Protein AF-A0A6I3BS82-F1 (afdb_monomer)

Sequence (142 aa):
MSYFLIPLIILIVLVVLMGIIAFLSRFRKGRYLRPIIVGLAKIGWIRRMFEKASQAQIERSQPELASALRKLKRLGPNPDPRKVHQALMSLTVAERRAYMEAQEAQVGSQTEPMNRQLRRGQSKIQSTTKPGSAGRKSRRRK

Foldseek 3Di:
DCVVVVVVVVVVVVVVVVVVQVVCCPPPVNPVVVVVVVVVCVPVVVVVVVVVVVLVVCCVPPVLCSVLVVLQCVCDDDHDVVVNVVSLVVRDPSSNVSNVVVVVVVLVPDDPVVVVVVVVVVVVVVVVPDPDDPDPDPDDDD

Radius of gyration: 23.99 Å; Cα contacts (8 Å, |Δi|>4): 45; chains: 1; bounding box: 87×52×48 Å

Solvent-accessible surface area (backbone atoms only — not comparable to full-atom values): 8308 Å² total; per-residue (Å²): 138,66,76,73,51,52,61,54,52,52,49,51,52,50,51,51,50,49,49,50,53,55,49,39,42,65,45,79,79,22,63,71,44,51,62,55,52,56,56,51,53,66,39,66,67,56,39,52,51,51,52,52,55,51,50,59,49,38,47,73,76,35,56,48,36,37,53,41,51,54,63,55,57,72,57,52,98,80,54,57,69,69,58,52,53,51,52,61,67,71,44,51,74,63,21,43,50,41,45,51,52,54,49,49,52,51,58,72,70,42,62,68,74,55,51,55,52,52,52,53,53,53,50,55,62,56,62,77,70,64,83,86,84,83,72,86,77,79,82,82,85,131

Secondary structure (DSSP, 8-state):
--TTHHHHHHHHHHHHHHHHHHHHHHGGGGTTHHHHHHHHHTSHHHHHHHHHHHHHHHHHH-HHHHHHHHHHHTT-SS--HHHHHHHHHTS-HHHHHHHHHHHHHHHHHS-HHHHHHHHHHHHHHHHTT----S--------

pLDDT: mean 76.92, std 13.17, range [48.88, 93.5]

Mean predicted aligned error: 13.88 Å

Structure (mmCIF, N/CA/C/O backbone):
data_AF-A0A6I3BS82-F1
#
_entry.id   AF-A0A6I3BS82-F1
#
loop_
_atom_site.group_PDB
_atom_site.id
_atom_site.type_symbol
_atom_site.label_atom_id
_atom_site.label_alt_id
_atom_site.label_comp_id
_atom_site.label_asym_id
_atom_site.label_entity_id
_atom_site.label_seq_id
_atom_site.pdbx_PDB_ins_code
_atom_site.Cartn_x
_atom_site.Cartn_y
_atom_site.Cartn_z
_atom_site.occupancy
_atom_site.B_iso_or_equiv
_atom_site.auth_seq_id
_atom_site.auth_comp_id
_atom_site.auth_asym_id
_atom_site.auth_atom_id
_atom_site.pdbx_PDB_model_num
ATOM 1 N N . MET A 1 1 ? 35.803 3.962 -26.861 1.00 59.09 1 MET A N 1
ATOM 2 C CA . MET A 1 1 ? 34.712 4.948 -27.058 1.00 59.09 1 MET A CA 1
ATOM 3 C C . MET A 1 1 ? 33.293 4.345 -27.001 1.00 59.09 1 MET A C 1
ATOM 5 O O . MET A 1 1 ? 32.373 4.952 -27.521 1.00 59.09 1 MET A O 1
ATOM 9 N N . SER A 1 2 ? 33.045 3.207 -26.338 1.00 63.56 2 SER A N 1
ATOM 10 C CA . SER A 1 2 ? 31.710 2.557 -26.374 1.00 63.56 2 SER A CA 1
ATOM 11 C C . SER A 1 2 ? 30.882 2.759 -25.098 1.00 63.56 2 SER A C 1
ATOM 13 O O . SER A 1 2 ? 29.663 2.628 -25.116 1.00 63.56 2 SER A O 1
ATOM 15 N N . TYR A 1 3 ? 31.530 3.125 -23.989 1.00 72.06 3 TYR A N 1
ATOM 16 C CA . TYR A 1 3 ? 30.893 3.238 -22.674 1.00 72.06 3 TYR A CA 1
ATOM 17 C C . TYR A 1 3 ? 29.937 4.434 -22.535 1.00 72.06 3 TYR A C 1
ATOM 19 O O . TYR A 1 3 ? 29.032 4.383 -21.710 1.00 72.06 3 TYR A O 1
ATOM 27 N N . PHE A 1 4 ? 30.075 5.474 -23.366 1.00 78.44 4 PHE A N 1
ATOM 28 C CA . PHE A 1 4 ? 29.184 6.643 -23.347 1.00 78.44 4 PHE A CA 1
ATOM 29 C C . PHE A 1 4 ? 27.842 6.409 -24.057 1.00 78.44 4 PHE A C 1
ATOM 31 O O . PHE A 1 4 ? 26.865 7.081 -23.737 1.00 78.44 4 PHE A O 1
ATOM 38 N N . LEU A 1 5 ? 27.753 5.436 -24.976 1.00 82.12 5 LEU A N 1
ATOM 39 C CA . LEU A 1 5 ? 26.483 5.097 -25.630 1.00 82.12 5 LEU A CA 1
ATOM 40 C C . LEU A 1 5 ? 25.590 4.217 -24.749 1.00 82.12 5 LEU A C 1
ATOM 42 O O . LEU A 1 5 ? 24.371 4.277 -24.872 1.00 82.12 5 LEU A O 1
ATOM 46 N N . ILE A 1 6 ? 26.174 3.441 -23.831 1.00 84.50 6 ILE A N 1
ATOM 47 C CA . ILE A 1 6 ? 25.438 2.581 -22.893 1.00 84.50 6 ILE A CA 1
ATOM 48 C C . ILE A 1 6 ? 24.384 3.368 -22.088 1.00 84.50 6 ILE A C 1
ATOM 50 O O . ILE A 1 6 ? 23.214 2.986 -22.146 1.00 84.50 6 ILE A O 1
ATOM 54 N N . PRO A 1 7 ? 24.713 4.474 -21.382 1.00 86.69 7 PRO A N 1
ATOM 55 C CA . PRO A 1 7 ? 23.709 5.233 -20.636 1.00 86.69 7 PRO A CA 1
ATOM 56 C C . PRO A 1 7 ? 22.648 5.860 -21.549 1.00 86.69 7 PRO A C 1
ATOM 58 O O . PRO A 1 7 ? 21.482 5.917 -21.166 1.00 86.69 7 PRO A O 1
ATOM 61 N N . LEU A 1 8 ? 23.017 6.272 -22.767 1.00 89.69 8 LEU A N 1
ATOM 62 C CA . LEU A 1 8 ? 22.079 6.842 -23.734 1.00 89.69 8 LEU A CA 1
ATOM 63 C C . LEU A 1 8 ? 21.072 5.796 -24.234 1.00 89.69 8 LEU A C 1
ATOM 65 O O . LEU A 1 8 ? 19.875 6.069 -24.286 1.00 89.69 8 LEU A O 1
ATOM 69 N N . ILE A 1 9 ? 21.532 4.582 -24.543 1.00 90.12 9 ILE A N 1
ATOM 70 C CA . ILE A 1 9 ? 20.665 3.469 -24.949 1.00 90.12 9 ILE A CA 1
ATOM 71 C C . ILE A 1 9 ? 19.730 3.081 -23.798 1.00 90.12 9 ILE A C 1
ATOM 73 O O . ILE A 1 9 ? 18.533 2.915 -24.021 1.00 90.12 9 ILE A O 1
ATOM 77 N N . ILE A 1 10 ? 20.240 2.998 -22.563 1.00 91.31 10 ILE A N 1
ATOM 78 C CA . ILE A 1 10 ? 19.416 2.728 -21.373 1.00 91.31 10 ILE A CA 1
ATOM 79 C C . ILE A 1 10 ? 18.336 3.803 -21.207 1.00 91.31 10 ILE A C 1
ATOM 81 O O . ILE A 1 10 ? 17.177 3.470 -20.962 1.00 91.31 10 ILE A O 1
ATOM 85 N N . LEU A 1 11 ? 18.692 5.080 -21.380 1.00 91.50 11 LEU A N 1
ATOM 86 C CA . LEU A 1 11 ? 17.747 6.193 -21.299 1.00 91.50 11 LEU A CA 1
ATOM 87 C C . LEU A 1 11 ? 16.653 6.077 -22.368 1.00 91.50 11 LEU A C 1
ATOM 89 O O . LEU A 1 11 ? 15.473 6.192 -22.044 1.00 91.50 11 LEU A O 1
ATOM 93 N N . ILE A 1 12 ? 17.024 5.794 -23.620 1.00 92.19 12 ILE A N 1
ATOM 94 C CA . ILE A 1 12 ? 16.071 5.603 -24.724 1.00 92.19 12 ILE A CA 1
ATOM 95 C C . ILE A 1 12 ? 15.123 4.442 -24.416 1.00 92.19 12 ILE A C 1
ATOM 97 O O . ILE A 1 12 ? 13.909 4.598 -24.530 1.00 92.19 12 ILE A O 1
ATOM 101 N N . VAL A 1 13 ? 15.650 3.301 -23.967 1.00 92.00 13 VAL A N 1
ATOM 102 C CA . VAL A 1 13 ? 14.833 2.139 -23.587 1.00 92.00 13 VAL A CA 1
ATOM 103 C C . VAL A 1 13 ? 13.874 2.490 -22.450 1.00 92.00 13 VAL A C 1
ATOM 105 O O . VAL A 1 13 ? 12.702 2.123 -22.513 1.00 92.00 13 VAL A O 1
ATOM 108 N N . LEU A 1 14 ? 14.326 3.235 -21.437 1.00 92.12 14 LEU A N 1
ATOM 109 C CA . LEU A 1 14 ? 13.487 3.657 -20.314 1.00 92.12 14 LEU A CA 1
ATOM 110 C C . LEU A 1 14 ? 12.357 4.591 -20.764 1.00 92.12 14 LEU A C 1
ATOM 112 O O . LEU A 1 14 ? 11.213 4.422 -20.341 1.00 92.12 14 LEU A O 1
ATOM 116 N N . VAL A 1 15 ? 12.661 5.551 -21.641 1.00 93.50 15 VAL A N 1
ATOM 117 C CA . VAL A 1 15 ? 11.676 6.485 -22.204 1.00 93.50 15 VAL A CA 1
ATOM 118 C C . VAL A 1 15 ? 10.656 5.743 -23.062 1.00 93.50 15 VAL A C 1
ATOM 120 O O . VAL A 1 15 ? 9.455 5.960 -22.906 1.00 93.50 15 VAL A O 1
ATOM 123 N N .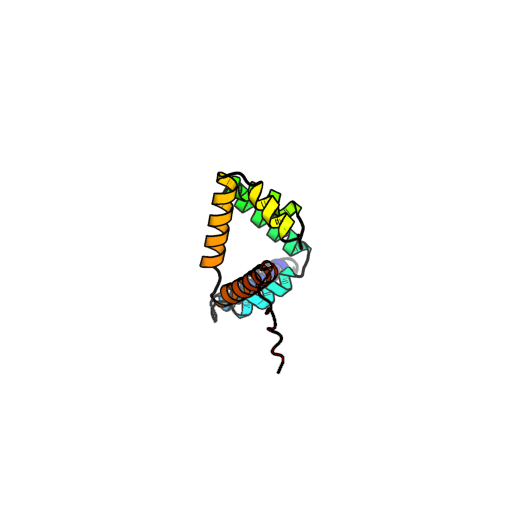 VAL A 1 16 ? 11.103 4.818 -23.915 1.00 92.00 16 VAL A N 1
ATOM 124 C CA . VAL A 1 16 ? 10.215 3.971 -24.725 1.00 92.00 16 VAL A CA 1
ATOM 125 C C . VAL A 1 16 ? 9.327 3.111 -23.827 1.00 92.00 16 VAL A C 1
ATOM 127 O O . VAL A 1 16 ? 8.116 3.060 -24.031 1.00 92.00 16 VAL A O 1
ATOM 130 N N . LEU A 1 17 ? 9.890 2.494 -22.786 1.00 88.62 17 LEU A N 1
ATOM 131 C CA . LEU A 1 17 ? 9.140 1.694 -21.819 1.00 88.62 17 LEU A CA 1
ATOM 132 C C . LEU A 1 17 ? 8.080 2.535 -21.092 1.00 88.62 17 LEU A C 1
ATOM 134 O O . LEU A 1 17 ? 6.925 2.119 -20.993 1.00 88.62 17 LEU A O 1
ATOM 138 N N . MET A 1 18 ? 8.446 3.731 -20.622 1.00 87.12 18 MET A N 1
ATOM 139 C CA . MET A 1 18 ? 7.508 4.684 -20.022 1.00 87.12 18 MET A CA 1
ATOM 140 C C . MET A 1 18 ? 6.402 5.078 -21.002 1.00 87.12 18 MET A C 1
ATOM 142 O O . MET A 1 18 ? 5.232 5.084 -20.620 1.00 87.12 18 MET A O 1
ATOM 146 N N . GLY A 1 19 ? 6.749 5.337 -22.265 1.00 87.56 19 GLY A N 1
ATOM 147 C CA . GLY A 1 19 ? 5.798 5.639 -23.333 1.00 87.56 19 GLY A CA 1
ATOM 148 C C . GLY A 1 19 ? 4.806 4.503 -23.568 1.00 87.56 19 GLY A C 1
ATOM 149 O O . GLY A 1 19 ? 3.603 4.743 -23.626 1.00 87.56 19 GLY A O 1
ATOM 150 N N . ILE A 1 20 ? 5.279 3.255 -23.604 1.00 85.44 20 ILE A N 1
ATOM 151 C CA . ILE A 1 20 ? 4.431 2.061 -23.737 1.00 85.44 20 ILE A CA 1
ATOM 152 C C . ILE A 1 20 ? 3.492 1.933 -22.532 1.00 85.44 20 ILE A C 1
ATOM 154 O O . ILE A 1 20 ? 2.293 1.730 -22.713 1.00 85.44 20 ILE A O 1
ATOM 158 N N . ILE A 1 21 ? 3.988 2.096 -21.301 1.00 82.31 21 ILE A N 1
ATOM 159 C CA . ILE A 1 21 ? 3.158 2.018 -20.086 1.00 82.31 21 ILE A CA 1
ATOM 160 C C . ILE A 1 21 ? 2.096 3.125 -20.076 1.00 82.31 21 ILE A C 1
ATOM 162 O O . ILE A 1 21 ? 0.930 2.850 -19.790 1.00 82.31 21 ILE A O 1
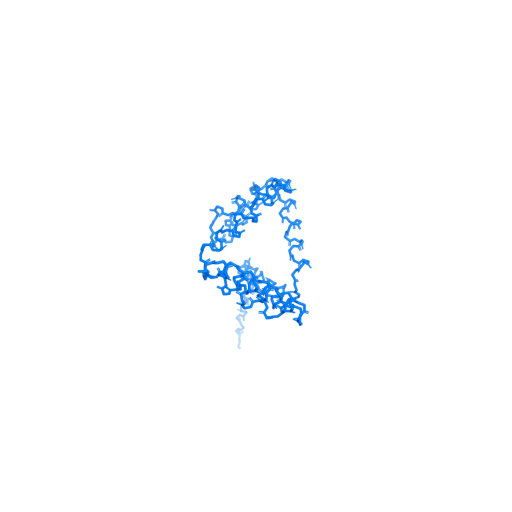ATOM 166 N N . ALA A 1 22 ? 2.472 4.361 -20.406 1.00 81.75 22 ALA A N 1
ATOM 167 C CA . ALA A 1 22 ? 1.551 5.492 -20.490 1.00 81.75 22 ALA A CA 1
ATOM 168 C C . ALA A 1 22 ? 0.512 5.304 -21.607 1.00 81.75 22 ALA A C 1
ATOM 170 O O . ALA A 1 22 ? -0.664 5.628 -21.441 1.00 81.75 22 ALA A O 1
ATOM 171 N N . PHE A 1 23 ? 0.920 4.721 -22.733 1.00 83.44 23 PHE A N 1
ATOM 172 C CA . PHE A 1 23 ? 0.015 4.394 -23.823 1.00 83.44 23 PHE A CA 1
ATOM 173 C C . PHE A 1 23 ? -0.974 3.299 -23.411 1.00 83.44 23 PHE A C 1
ATOM 175 O O . PHE A 1 23 ? -2.183 3.492 -23.528 1.00 83.44 23 PHE A O 1
ATOM 182 N N . LEU A 1 24 ? -0.499 2.188 -22.837 1.00 77.75 24 LEU A N 1
ATOM 183 C CA . LEU A 1 24 ? -1.353 1.102 -22.342 1.00 77.75 24 LEU A CA 1
ATOM 184 C C . LEU A 1 24 ? -2.264 1.542 -21.185 1.00 77.75 24 LEU A C 1
ATOM 186 O O . LEU A 1 24 ? -3.342 0.968 -21.021 1.00 77.75 24 LEU A O 1
ATOM 190 N N . SER A 1 25 ? -1.855 2.516 -20.366 1.00 70.44 25 SER A N 1
ATOM 191 C CA . SER A 1 25 ? -2.684 3.025 -19.264 1.00 70.44 25 SER A CA 1
ATOM 192 C C . SER A 1 25 ? -3.895 3.786 -19.799 1.00 70.44 25 SER A C 1
ATOM 194 O O . SER A 1 25 ? -5.013 3.606 -19.308 1.00 70.44 25 SER A O 1
ATOM 196 N N . ARG A 1 26 ? -3.695 4.566 -20.865 1.00 76.50 26 ARG A N 1
ATOM 197 C CA . ARG A 1 26 ? -4.752 5.311 -21.551 1.00 76.50 26 ARG A CA 1
ATOM 198 C C . ARG A 1 26 ? -5.599 4.408 -22.448 1.00 76.50 26 ARG A C 1
ATOM 200 O O . ARG A 1 26 ? -6.811 4.600 -22.556 1.00 76.50 26 ARG A O 1
ATOM 207 N N . PHE A 1 27 ? -4.998 3.382 -23.046 1.00 76.31 27 PHE A N 1
ATOM 208 C CA . PHE A 1 27 ? -5.694 2.450 -23.927 1.00 76.31 27 PHE A CA 1
ATOM 209 C C . PHE A 1 27 ? -6.611 1.497 -23.133 1.00 76.31 27 PHE A C 1
ATOM 211 O O . PHE A 1 27 ? -6.178 0.760 -22.247 1.00 76.31 27 PHE A O 1
ATOM 218 N N . ARG A 1 28 ? -7.919 1.502 -23.439 1.00 69.25 28 ARG A N 1
ATOM 219 C CA . ARG A 1 28 ? -8.955 0.667 -22.782 1.00 69.25 28 ARG A CA 1
ATOM 220 C C . ARG A 1 28 ? -8.942 0.714 -21.239 1.00 69.25 28 ARG A C 1
ATOM 222 O O . ARG A 1 28 ? -9.060 -0.328 -20.586 1.00 69.25 28 ARG A O 1
ATOM 229 N N . LYS A 1 29 ? -8.827 1.912 -20.649 1.00 66.12 29 LYS A N 1
ATOM 230 C CA . LYS A 1 29 ? -8.873 2.135 -19.184 1.00 66.12 29 LYS A CA 1
ATOM 231 C C . LYS A 1 29 ? -7.843 1.295 -18.398 1.00 66.12 29 LYS A C 1
ATOM 233 O O . LYS A 1 29 ? -8.142 0.818 -17.304 1.00 66.12 29 LYS A O 1
ATOM 238 N N . GLY A 1 30 ? -6.662 1.036 -18.967 1.00 65.38 30 GLY A N 1
ATOM 239 C CA . GLY A 1 30 ? -5.593 0.313 -18.271 1.00 65.38 30 GLY A CA 1
ATOM 240 C C . GLY A 1 30 ? -5.859 -1.182 -18.058 1.00 65.38 30 GLY A C 1
ATOM 241 O O . GLY A 1 30 ? -5.248 -1.797 -17.179 1.00 65.38 30 GLY A O 1
ATOM 242 N N . ARG A 1 31 ? -6.741 -1.809 -18.856 1.00 75.75 31 ARG A N 1
ATOM 243 C CA . ARG A 1 31 ? -7.007 -3.264 -18.785 1.00 75.75 31 ARG A CA 1
ATOM 244 C C . ARG A 1 31 ? -5.722 -4.097 -18.887 1.00 75.75 31 ARG A C 1
ATOM 246 O O . ARG A 1 31 ? -5.620 -5.118 -18.214 1.00 75.75 31 ARG A O 1
ATOM 253 N N . TYR A 1 32 ? -4.753 -3.651 -19.685 1.00 74.69 32 TYR A N 1
ATOM 254 C CA . TYR A 1 32 ? -3.477 -4.344 -19.889 1.00 74.69 32 TYR A CA 1
ATOM 255 C C . TYR A 1 32 ? -2.418 -4.019 -18.827 1.00 74.69 32 TYR A C 1
ATOM 257 O O . TYR A 1 32 ? -1.482 -4.792 -18.654 1.00 74.69 32 TYR A O 1
ATOM 265 N N . LEU A 1 33 ? -2.591 -2.942 -18.052 1.00 69.75 33 LEU A N 1
ATOM 266 C CA . LEU A 1 33 ? -1.718 -2.655 -16.909 1.00 69.75 33 LEU A CA 1
ATOM 267 C C . LEU A 1 33 ? -1.982 -3.604 -15.742 1.00 69.75 33 LEU A C 1
ATOM 269 O O . LEU A 1 33 ? -1.047 -3.995 -15.048 1.00 69.75 33 LEU A O 1
ATOM 273 N N . ARG A 1 34 ? -3.244 -4.004 -15.535 1.00 70.88 34 ARG A N 1
ATOM 274 C CA . ARG A 1 34 ? -3.630 -4.915 -14.446 1.00 70.88 34 ARG A CA 1
ATOM 275 C C . ARG A 1 34 ? -2.758 -6.179 -14.360 1.00 70.88 34 ARG A C 1
ATOM 277 O O . ARG A 1 34 ? -2.213 -6.404 -13.284 1.00 70.88 34 ARG A O 1
ATOM 284 N N . PRO A 1 35 ? -2.582 -6.996 -15.418 1.00 77.88 35 PRO A N 1
ATOM 285 C CA . PRO A 1 35 ? -1.777 -8.216 -15.320 1.00 77.88 35 PRO A CA 1
ATOM 286 C C . PRO A 1 35 ? -0.294 -7.940 -15.048 1.00 77.88 35 PRO A C 1
ATOM 288 O O . PRO A 1 35 ? 0.326 -8.689 -14.298 1.00 77.88 35 PRO A O 1
ATOM 291 N N . ILE A 1 36 ? 0.261 -6.850 -15.586 1.00 79.31 36 ILE A N 1
ATOM 292 C CA . ILE A 1 36 ? 1.664 -6.470 -15.365 1.00 79.31 36 ILE A CA 1
ATOM 293 C C . ILE A 1 36 ? 1.879 -6.095 -13.898 1.00 79.31 36 ILE A C 1
ATOM 295 O O . ILE A 1 36 ? 2.788 -6.612 -13.256 1.00 79.31 36 ILE A O 1
ATOM 299 N N . ILE A 1 37 ? 1.004 -5.253 -13.341 1.00 73.56 37 ILE A N 1
ATOM 300 C CA . ILE A 1 37 ? 1.079 -4.824 -11.937 1.00 73.56 37 ILE A CA 1
ATOM 301 C C . ILE A 1 37 ? 0.882 -6.017 -10.999 1.00 73.56 37 ILE A C 1
ATOM 303 O O . ILE A 1 37 ? 1.606 -6.150 -10.017 1.00 73.56 37 ILE A O 1
ATOM 307 N N . VAL A 1 38 ? -0.059 -6.912 -11.308 1.00 76.12 38 VAL A N 1
ATOM 308 C CA . VAL A 1 38 ? -0.289 -8.133 -10.520 1.00 76.12 38 VAL A CA 1
ATOM 309 C C . VAL A 1 38 ? 0.924 -9.068 -10.580 1.00 76.12 38 VAL A C 1
ATOM 311 O O . VAL A 1 38 ? 1.317 -9.621 -9.553 1.00 76.12 38 VAL A O 1
ATOM 314 N N . GLY A 1 39 ? 1.559 -9.207 -11.748 1.00 80.06 39 GLY A N 1
ATOM 315 C CA . GLY A 1 39 ? 2.803 -9.963 -11.902 1.00 80.06 39 GLY A CA 1
ATOM 316 C C . GLY A 1 39 ? 3.955 -9.349 -11.108 1.00 80.06 39 GLY A C 1
ATOM 317 O O . GLY A 1 39 ? 4.664 -10.056 -10.395 1.00 80.06 39 GLY A O 1
ATOM 318 N N . LEU A 1 40 ? 4.085 -8.024 -11.150 1.00 78.06 40 LEU A N 1
ATOM 319 C CA . LEU A 1 40 ? 5.117 -7.290 -10.426 1.00 78.06 40 LEU A CA 1
ATOM 320 C C . LEU A 1 40 ? 4.906 -7.350 -8.902 1.00 78.06 40 LEU A C 1
ATOM 322 O O . LEU A 1 40 ? 5.859 -7.511 -8.144 1.00 78.06 40 LEU A O 1
ATOM 326 N N . ALA A 1 41 ? 3.651 -7.319 -8.443 1.00 74.50 41 ALA A N 1
ATOM 327 C CA . ALA A 1 41 ? 3.280 -7.457 -7.034 1.00 74.50 41 ALA A CA 1
ATOM 328 C C . ALA A 1 41 ? 3.562 -8.856 -6.455 1.00 74.50 41 ALA A C 1
ATOM 330 O O . ALA A 1 41 ? 3.606 -9.018 -5.232 1.00 74.50 41 ALA A O 1
ATOM 331 N N . LYS A 1 42 ? 3.786 -9.866 -7.308 1.00 79.25 42 LYS A N 1
ATOM 332 C CA . LYS A 1 42 ? 4.228 -11.205 -6.887 1.00 79.25 42 LYS A CA 1
ATOM 333 C C . LYS A 1 42 ? 5.667 -11.193 -6.358 1.00 79.25 42 LYS A C 1
ATOM 335 O O . LYS A 1 42 ? 6.046 -12.067 -5.582 1.00 79.25 42 LYS A O 1
ATOM 340 N N . ILE A 1 43 ? 6.462 -10.194 -6.741 1.00 84.69 43 ILE A N 1
ATOM 341 C CA . ILE A 1 43 ? 7.846 -10.042 -6.296 1.00 84.69 43 ILE A CA 1
ATOM 342 C C . ILE A 1 43 ? 7.834 -9.451 -4.883 1.00 84.69 43 ILE A C 1
ATOM 344 O O . ILE A 1 43 ? 7.475 -8.291 -4.666 1.00 84.69 43 ILE A O 1
ATOM 348 N N . GLY A 1 44 ? 8.242 -10.256 -3.899 1.00 81.50 44 GLY A N 1
ATOM 349 C CA . GLY A 1 44 ? 8.134 -9.905 -2.479 1.00 81.50 44 GLY A CA 1
ATOM 350 C C . GLY A 1 44 ? 8.838 -8.600 -2.088 1.00 81.50 44 GLY A C 1
ATOM 351 O O . GLY A 1 44 ? 8.343 -7.875 -1.227 1.00 81.50 44 GLY A O 1
ATOM 352 N N . TRP A 1 45 ? 9.955 -8.252 -2.736 1.00 88.06 45 TRP A N 1
ATOM 353 C CA . TRP A 1 45 ? 10.657 -6.993 -2.467 1.00 88.06 45 TRP A CA 1
ATOM 354 C C . TRP A 1 45 ? 9.868 -5.762 -2.939 1.00 88.06 45 TRP A C 1
ATOM 356 O O . TRP A 1 45 ? 9.739 -4.793 -2.192 1.00 88.06 45 TRP A O 1
ATOM 366 N N . ILE A 1 46 ? 9.250 -5.830 -4.120 1.00 82.44 46 ILE A N 1
ATOM 367 C CA . ILE A 1 46 ? 8.434 -4.738 -4.676 1.00 82.44 46 ILE A CA 1
ATOM 368 C C . ILE A 1 46 ? 7.206 -4.501 -3.801 1.00 82.44 46 ILE A C 1
ATOM 370 O O . ILE A 1 46 ? 6.890 -3.361 -3.463 1.00 82.44 46 ILE A O 1
ATOM 374 N N . ARG A 1 47 ? 6.566 -5.582 -3.341 1.00 78.75 47 ARG A N 1
ATOM 375 C CA . ARG A 1 47 ? 5.464 -5.500 -2.379 1.00 78.75 47 ARG A CA 1
ATOM 376 C C . ARG A 1 47 ? 5.880 -4.785 -1.090 1.00 78.75 47 ARG A C 1
ATOM 378 O O . ARG A 1 47 ? 5.166 -3.897 -0.637 1.00 78.75 47 ARG A O 1
ATOM 385 N N . ARG A 1 48 ? 7.045 -5.121 -0.522 1.00 84.62 48 ARG A N 1
ATOM 386 C CA . ARG A 1 48 ? 7.569 -4.452 0.685 1.00 84.62 48 ARG A CA 1
ATOM 387 C C . ARG A 1 48 ? 7.827 -2.962 0.453 1.00 84.62 48 ARG A C 1
ATOM 389 O O . ARG A 1 48 ? 7.523 -2.160 1.329 1.00 84.62 48 ARG A O 1
ATOM 396 N N . MET A 1 49 ? 8.363 -2.590 -0.708 1.00 84.62 49 MET A N 1
ATOM 397 C CA . MET A 1 49 ? 8.594 -1.185 -1.063 1.00 84.62 49 MET A CA 1
ATOM 398 C C . MET A 1 49 ? 7.283 -0.410 -1.205 1.00 84.62 49 MET A C 1
ATOM 400 O O . MET A 1 49 ? 7.160 0.688 -0.664 1.00 84.62 49 MET A O 1
ATOM 404 N N . PHE A 1 50 ? 6.282 -1.002 -1.858 1.00 82.69 50 PHE A N 1
ATOM 405 C CA . PHE A 1 50 ? 4.962 -0.392 -2.002 1.00 82.69 50 PHE A CA 1
ATOM 406 C C . PHE A 1 50 ? 4.256 -0.222 -0.651 1.00 82.69 50 PHE A C 1
ATOM 408 O O . PHE A 1 50 ? 3.716 0.845 -0.366 1.00 82.69 50 PHE A O 1
ATOM 415 N N . GLU A 1 51 ? 4.316 -1.239 0.215 1.00 83.81 51 GLU A N 1
ATOM 416 C CA . GLU A 1 51 ? 3.771 -1.158 1.575 1.00 83.81 51 GLU A CA 1
ATOM 417 C C . GLU A 1 51 ? 4.424 -0.024 2.378 1.00 83.81 51 GLU A C 1
ATOM 419 O O . GLU A 1 51 ? 3.712 0.749 3.016 1.00 83.81 51 GLU A O 1
ATOM 424 N N . LYS A 1 52 ? 5.753 0.129 2.304 1.00 84.25 52 LYS A N 1
ATOM 425 C CA . LYS A 1 52 ? 6.474 1.227 2.972 1.00 84.25 52 LYS A CA 1
ATOM 426 C C . LYS A 1 52 ? 6.076 2.600 2.431 1.00 84.25 52 LYS A C 1
ATOM 428 O O . LYS A 1 52 ? 5.826 3.512 3.212 1.00 84.25 52 LYS A O 1
ATOM 433 N N . ALA A 1 53 ? 5.998 2.744 1.108 1.00 84.00 53 ALA A N 1
ATOM 434 C CA . ALA A 1 53 ? 5.617 4.003 0.471 1.00 84.00 53 ALA A CA 1
ATOM 435 C C . ALA A 1 53 ? 4.182 4.414 0.839 1.00 84.00 53 ALA A C 1
ATOM 437 O O . ALA A 1 53 ? 3.928 5.572 1.165 1.00 84.00 53 ALA A O 1
ATOM 438 N N . SER A 1 54 ? 3.258 3.451 0.847 1.00 78.81 54 SER A N 1
ATOM 439 C CA . SER A 1 54 ? 1.868 3.681 1.240 1.00 78.81 54 SER A CA 1
ATOM 440 C C . SER A 1 54 ? 1.750 4.071 2.715 1.00 78.81 54 SER A C 1
ATOM 442 O O . SER A 1 54 ? 1.056 5.035 3.029 1.00 78.81 54 SER A O 1
ATOM 444 N N . GLN A 1 55 ? 2.471 3.389 3.610 1.00 82.19 55 GLN A N 1
ATOM 445 C CA . GLN A 1 55 ? 2.496 3.732 5.035 1.00 82.19 55 GLN A CA 1
ATOM 446 C C . GLN A 1 55 ? 3.036 5.146 5.273 1.00 82.19 55 GLN A C 1
ATOM 448 O O . GLN A 1 55 ? 2.417 5.913 6.004 1.00 82.19 55 GLN A O 1
ATOM 453 N N . ALA A 1 56 ? 4.123 5.525 4.597 1.00 81.12 56 ALA A N 1
ATOM 454 C CA . ALA A 1 56 ? 4.722 6.851 4.733 1.00 81.12 56 ALA A CA 1
ATOM 455 C C . ALA A 1 56 ? 3.800 7.987 4.255 1.00 81.12 56 ALA A C 1
ATOM 457 O O . ALA A 1 56 ? 3.817 9.075 4.826 1.00 81.12 56 ALA A O 1
ATOM 458 N N . GLN A 1 57 ? 2.992 7.749 3.219 1.00 85.06 57 GLN A N 1
ATOM 459 C CA . GLN A 1 57 ? 1.980 8.709 2.771 1.00 85.06 57 GLN A CA 1
ATOM 460 C C . GLN A 1 57 ? 0.844 8.843 3.788 1.00 85.06 57 GLN A C 1
ATOM 462 O O . GLN A 1 57 ? 0.532 9.954 4.211 1.00 85.06 57 GLN A O 1
ATOM 467 N N . ILE A 1 58 ? 0.283 7.716 4.236 1.00 83.88 58 ILE A N 1
ATOM 468 C CA . ILE A 1 58 ? -0.859 7.708 5.161 1.00 83.88 58 ILE A CA 1
ATOM 469 C C . ILE A 1 58 ? -0.491 8.355 6.499 1.00 83.88 58 ILE A C 1
ATOM 471 O O . ILE A 1 58 ? -1.271 9.139 7.030 1.00 83.88 58 ILE A O 1
ATOM 475 N N . GLU A 1 59 ? 0.704 8.080 7.020 1.00 84.69 59 GLU A N 1
ATOM 476 C CA . GLU A 1 59 ? 1.190 8.674 8.271 1.00 84.69 59 GLU A CA 1
ATOM 477 C C . GLU A 1 59 ? 1.305 10.199 8.203 1.00 84.69 59 GLU A C 1
ATOM 479 O O . GLU A 1 59 ? 1.047 10.869 9.200 1.00 84.69 59 GLU A O 1
ATOM 484 N N . ARG A 1 60 ? 1.646 10.755 7.034 1.00 83.75 60 ARG A N 1
ATOM 485 C CA . ARG A 1 60 ? 1.743 12.207 6.834 1.00 83.75 60 ARG A CA 1
ATOM 486 C C . ARG A 1 60 ? 0.381 12.865 6.667 1.00 83.75 60 ARG A C 1
ATOM 488 O O . ARG A 1 60 ? 0.178 13.961 7.172 1.00 83.75 60 ARG A O 1
ATOM 495 N N . SER A 1 61 ? -0.531 12.225 5.940 1.00 83.00 61 SER A N 1
ATOM 496 C CA . SER A 1 61 ? -1.835 12.815 5.635 1.00 83.00 61 SER A CA 1
ATOM 497 C C . SER A 1 61 ? -2.856 12.636 6.757 1.00 83.00 61 SER A C 1
ATOM 499 O O . SER A 1 61 ? -3.703 13.500 6.949 1.00 83.00 61 SER A O 1
ATOM 501 N N . GLN A 1 62 ? -2.833 11.492 7.452 1.00 85.88 62 GLN A N 1
ATOM 502 C CA . GLN A 1 62 ? -3.874 11.087 8.401 1.00 85.88 62 GLN A CA 1
ATOM 503 C C . GLN A 1 62 ? -3.286 10.216 9.530 1.00 85.88 62 GLN A C 1
ATOM 505 O O . GLN A 1 62 ? -3.328 8.981 9.454 1.00 85.88 62 GLN A O 1
ATOM 510 N N . PRO A 1 63 ? -2.760 10.825 10.609 1.00 87.56 63 PRO A N 1
ATOM 511 C CA . PRO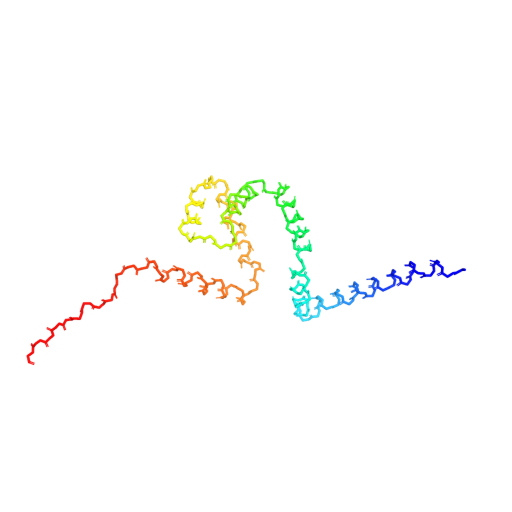 A 1 63 ? -2.134 10.077 11.703 1.00 87.56 63 PRO A CA 1
ATOM 512 C C . PRO A 1 63 ? -3.109 9.114 12.410 1.00 87.56 63 PRO A C 1
ATOM 514 O O . PRO A 1 63 ? -2.730 7.990 12.748 1.00 87.56 63 PRO A O 1
ATOM 517 N N . GLU A 1 64 ? -4.382 9.498 12.547 1.00 88.56 64 GLU A N 1
ATOM 518 C CA . GLU A 1 64 ? -5.443 8.663 13.136 1.00 88.56 64 GLU A CA 1
ATOM 519 C C . GLU A 1 64 ? -5.702 7.388 12.313 1.00 88.56 64 GLU A C 1
ATOM 521 O O . GLU A 1 64 ? -5.788 6.281 12.853 1.00 88.56 64 GLU A O 1
ATOM 526 N N . LEU A 1 65 ? -5.743 7.512 10.981 1.00 86.69 65 LEU A N 1
ATOM 527 C CA . LEU A 1 65 ? -5.905 6.369 10.080 1.00 86.69 65 LEU A CA 1
ATOM 528 C C . LEU A 1 65 ? -4.692 5.432 10.150 1.00 86.69 65 LEU A C 1
ATOM 530 O O . LEU A 1 65 ? -4.846 4.209 10.152 1.00 86.69 65 LEU A O 1
ATOM 534 N N . ALA A 1 66 ? -3.481 5.985 10.245 1.00 89.12 66 ALA A N 1
ATOM 535 C CA . ALA A 1 66 ? -2.266 5.189 10.381 1.00 89.12 66 ALA A CA 1
ATOM 536 C C . ALA A 1 66 ? -2.270 4.350 11.671 1.00 89.12 66 ALA A C 1
ATOM 538 O O . ALA A 1 66 ? -1.948 3.1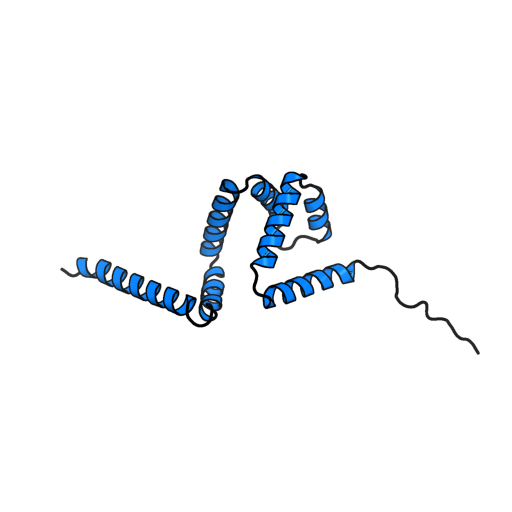57 11.629 1.00 89.12 66 ALA A O 1
ATOM 539 N N . SER A 1 67 ? -2.669 4.938 12.805 1.00 88.06 67 SER A N 1
ATOM 540 C CA . SER A 1 67 ? -2.809 4.218 14.079 1.00 88.06 67 SER A CA 1
ATOM 541 C C . SER A 1 67 ? -3.842 3.091 13.977 1.00 88.06 67 SER A C 1
ATOM 543 O O . SER A 1 67 ? -3.549 1.942 14.335 1.00 88.06 67 SER A O 1
ATOM 545 N N . ALA A 1 68 ? -5.005 3.373 13.380 1.00 89.50 68 ALA A N 1
ATOM 546 C CA . ALA A 1 68 ? -6.053 2.382 13.147 1.00 89.50 68 ALA A CA 1
ATOM 547 C C . ALA A 1 68 ? -5.562 1.194 12.302 1.00 89.50 68 ALA A C 1
ATOM 549 O O . ALA A 1 68 ? -5.719 0.027 12.679 1.00 89.50 68 ALA A O 1
ATOM 550 N N . LEU A 1 69 ? -4.899 1.480 11.178 1.00 88.19 69 LEU A N 1
ATOM 551 C CA . LEU A 1 69 ? -4.346 0.460 10.287 1.00 88.19 69 LEU A CA 1
ATOM 552 C C . LEU A 1 69 ? -3.232 -0.351 10.955 1.00 88.19 69 LEU A C 1
ATOM 554 O O . LEU A 1 69 ? -3.156 -1.560 10.742 1.00 88.19 69 LEU A O 1
ATOM 558 N N . ARG A 1 70 ? -2.389 0.264 11.794 1.00 88.31 70 ARG A N 1
ATOM 559 C CA . ARG A 1 70 ? -1.371 -0.456 12.580 1.00 88.31 70 ARG A CA 1
ATOM 560 C C . ARG A 1 70 ? -2.015 -1.421 13.575 1.00 88.31 70 ARG A C 1
ATOM 562 O O . ARG A 1 70 ? -1.561 -2.561 13.666 1.00 88.31 70 ARG A O 1
ATOM 569 N N . LYS A 1 71 ? -3.072 -1.004 14.284 1.00 88.94 71 LYS A N 1
ATOM 570 C CA . LYS A 1 71 ? -3.824 -1.866 15.216 1.00 88.94 71 LYS A CA 1
ATOM 571 C C . LYS A 1 71 ? -4.451 -3.063 14.496 1.00 88.94 71 LYS A C 1
ATOM 573 O O . LYS A 1 71 ? -4.343 -4.183 14.984 1.00 88.94 71 LYS A O 1
ATOM 578 N N . LEU A 1 72 ? -5.005 -2.854 13.302 1.00 86.81 72 LEU A N 1
ATOM 579 C CA . LEU A 1 72 ? -5.577 -3.930 12.485 1.00 86.81 72 LEU A CA 1
ATOM 580 C C . LEU A 1 72 ? -4.509 -4.847 11.859 1.00 86.81 72 LEU A C 1
ATOM 582 O O . LEU A 1 72 ? -4.681 -6.064 11.858 1.00 86.81 72 LEU A O 1
ATOM 586 N N . LYS A 1 73 ? -3.373 -4.309 11.384 1.00 87.00 73 LYS A N 1
ATOM 587 C CA . LYS A 1 73 ? -2.282 -5.095 10.762 1.00 87.00 73 LYS A CA 1
ATOM 588 C C . LYS A 1 73 ? -1.650 -6.100 11.734 1.00 87.00 73 LYS A C 1
ATOM 590 O O . LYS A 1 73 ? -1.159 -7.137 11.292 1.00 87.00 73 LYS A O 1
ATOM 595 N N . ARG A 1 74 ? -1.706 -5.841 13.049 1.00 88.25 74 ARG A N 1
ATOM 596 C CA . ARG A 1 74 ? -1.231 -6.768 14.100 1.00 88.25 74 ARG A CA 1
ATOM 597 C C . ARG A 1 74 ? -1.957 -8.114 14.103 1.00 88.25 74 ARG A C 1
ATOM 599 O O . ARG A 1 74 ? -1.382 -9.093 14.558 1.00 88.25 74 ARG A O 1
ATOM 606 N N . LEU A 1 75 ? -3.184 -8.176 13.585 1.00 87.25 75 LEU A N 1
ATOM 607 C CA . LEU A 1 75 ? -3.963 -9.414 13.533 1.00 87.25 75 LEU A CA 1
ATOM 608 C C . LEU A 1 75 ? -3.448 -10.407 12.471 1.00 87.25 75 LEU A C 1
ATOM 610 O O . LEU A 1 75 ? -3.839 -11.573 12.483 1.00 87.25 75 LEU A O 1
ATOM 614 N N . GLY A 1 76 ? -2.564 -9.965 11.570 1.00 83.69 76 GLY A N 1
ATOM 615 C CA . GLY A 1 76 ? -2.005 -10.786 10.499 1.00 83.69 76 GLY A CA 1
ATOM 616 C C . GLY A 1 76 ? -2.890 -10.866 9.244 1.00 83.69 76 GLY A C 1
ATOM 617 O O . GLY A 1 76 ? -3.927 -10.211 9.161 1.00 83.69 76 GLY A O 1
ATOM 618 N N . PRO A 1 77 ? -2.463 -11.631 8.221 1.00 80.44 77 PRO A N 1
ATOM 619 C CA . PRO A 1 77 ? -3.104 -11.658 6.903 1.00 80.44 77 PRO A CA 1
ATOM 620 C C . PRO A 1 77 ? -4.425 -12.442 6.830 1.00 80.44 77 PRO A C 1
ATOM 622 O O . PRO A 1 77 ? -5.191 -12.211 5.900 1.00 80.44 77 PRO A O 1
ATOM 625 N N . ASN A 1 78 ? -4.707 -13.348 7.774 1.00 81.56 78 ASN A N 1
ATOM 626 C CA . ASN A 1 78 ? -5.975 -14.087 7.833 1.00 81.56 78 ASN A CA 1
ATOM 627 C C . ASN A 1 78 ? -6.532 -14.121 9.268 1.00 81.56 78 ASN A C 1
ATOM 629 O O . ASN A 1 78 ? -6.458 -15.153 9.937 1.00 81.56 78 ASN A O 1
ATOM 633 N N . PRO A 1 79 ? -7.002 -12.977 9.786 1.00 82.88 79 PRO A N 1
ATOM 634 C CA . PRO A 1 79 ? -7.477 -12.884 11.155 1.00 82.88 79 PRO A CA 1
ATOM 635 C C . PRO A 1 79 ? -8.898 -13.434 11.302 1.00 82.88 79 PRO A C 1
ATOM 637 O O . PRO A 1 79 ? -9.750 -13.225 10.438 1.00 82.88 79 PRO A O 1
ATOM 640 N N . ASP A 1 80 ? -9.180 -14.085 12.434 1.00 88.81 80 ASP A N 1
ATOM 641 C CA . ASP A 1 80 ? -10.535 -14.551 12.745 1.00 88.81 80 ASP A CA 1
ATOM 642 C C . ASP A 1 80 ? -11.527 -13.374 12.731 1.00 88.81 80 ASP A C 1
ATOM 644 O O . ASP A 1 80 ? -11.235 -12.325 13.319 1.00 88.81 80 ASP A O 1
ATOM 648 N N . PRO A 1 81 ? -12.739 -13.532 12.167 1.00 84.81 81 PRO A N 1
ATOM 649 C CA . PRO A 1 81 ? -13.702 -12.435 12.050 1.00 84.81 81 PRO A CA 1
ATOM 650 C C . PRO A 1 81 ? -14.051 -11.830 13.414 1.00 84.81 81 PRO A C 1
ATOM 652 O O . PRO A 1 81 ? -14.171 -10.616 13.554 1.00 84.81 81 PRO A O 1
ATOM 655 N N . ARG A 1 82 ? -14.120 -12.661 14.462 1.00 88.31 82 ARG A N 1
ATOM 656 C CA . ARG A 1 82 ? -14.350 -12.204 15.840 1.00 88.31 82 ARG A CA 1
ATOM 657 C C . ARG A 1 82 ? -13.242 -11.272 16.339 1.00 88.31 82 ARG A C 1
ATOM 659 O O . ARG A 1 82 ? -13.548 -10.253 16.949 1.00 88.31 82 ARG A O 1
ATOM 666 N N . LYS A 1 83 ? -11.977 -11.583 16.039 1.00 87.94 83 LYS A N 1
ATOM 667 C CA . LYS A 1 83 ? -10.820 -10.759 16.424 1.00 87.94 83 LYS A CA 1
ATOM 668 C C . LYS A 1 83 ? -10.794 -9.442 15.655 1.00 87.94 83 LYS A C 1
ATOM 670 O O . LYS A 1 83 ? -10.463 -8.413 16.232 1.00 87.94 83 LYS A O 1
ATOM 675 N N . VAL A 1 84 ? -11.208 -9.453 14.387 1.00 87.88 84 VAL A N 1
ATOM 676 C CA . VAL A 1 84 ? -11.375 -8.225 13.594 1.00 87.88 84 VAL A CA 1
ATOM 677 C C . VAL A 1 84 ? -12.445 -7.329 14.212 1.00 87.88 84 VAL A C 1
ATOM 679 O O . VAL A 1 84 ? -12.190 -6.151 14.441 1.00 87.88 84 VAL A O 1
ATOM 682 N N . HIS A 1 85 ? -13.617 -7.878 14.547 1.00 87.75 85 HIS A N 1
ATOM 683 C CA . HIS A 1 85 ? -14.675 -7.107 15.204 1.00 87.75 85 HIS A CA 1
ATOM 684 C C . HIS A 1 85 ? -14.223 -6.546 16.555 1.00 87.75 85 HIS A C 1
ATOM 686 O O . HIS A 1 85 ? -14.445 -5.370 16.821 1.00 87.75 85 HIS A O 1
ATOM 692 N N . GLN A 1 86 ? -13.530 -7.337 17.378 1.00 89.50 86 GLN A N 1
ATOM 693 C CA . GLN A 1 86 ? -12.962 -6.859 18.643 1.00 89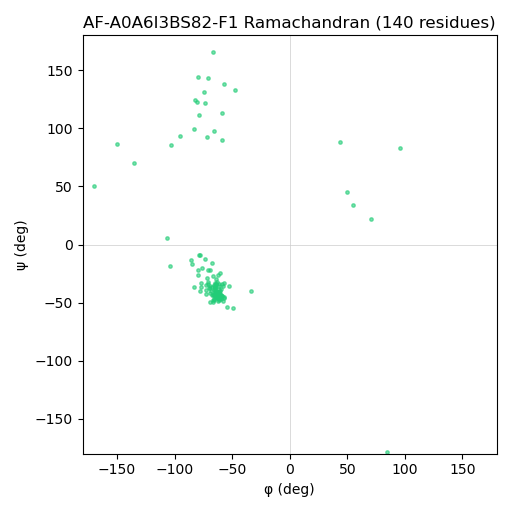.50 86 GLN A CA 1
ATOM 694 C C . GLN A 1 86 ? -11.930 -5.743 18.435 1.00 89.50 86 GLN A C 1
ATOM 696 O O . GLN A 1 86 ? -11.973 -4.733 19.133 1.00 89.50 86 GLN A O 1
ATOM 701 N N . ALA A 1 87 ? -11.050 -5.870 17.441 1.00 88.56 87 ALA A N 1
ATOM 702 C CA . ALA A 1 87 ? -10.084 -4.826 17.121 1.00 88.56 87 ALA A CA 1
ATOM 703 C C . ALA A 1 87 ? -10.770 -3.535 16.654 1.00 88.56 87 ALA A C 1
ATOM 705 O O . ALA A 1 87 ? -10.384 -2.454 17.091 1.00 88.56 87 ALA A O 1
ATOM 706 N N . LEU A 1 88 ? -11.838 -3.630 15.855 1.00 87.75 88 LEU A N 1
ATOM 707 C CA . LEU A 1 88 ? -12.645 -2.467 15.471 1.00 87.75 88 LEU A CA 1
ATOM 708 C C . LEU A 1 88 ? -13.332 -1.804 16.678 1.00 87.75 88 LEU A C 1
ATOM 710 O O . LEU A 1 88 ? -13.511 -0.583 16.711 1.00 87.75 88 LEU A O 1
ATOM 714 N N . MET A 1 89 ? -13.694 -2.599 17.688 1.00 88.50 89 MET A N 1
ATOM 715 C CA . MET A 1 89 ? -14.239 -2.094 18.950 1.00 88.50 89 MET A CA 1
ATOM 716 C C . MET A 1 89 ? -13.186 -1.405 19.821 1.00 88.50 89 MET A C 1
ATOM 718 O O . MET A 1 89 ? -13.529 -0.462 20.523 1.00 88.50 89 MET A O 1
ATOM 722 N N . SER A 1 90 ? -11.917 -1.811 19.719 1.00 89.56 90 SER A N 1
ATOM 723 C CA . SER A 1 90 ? -10.795 -1.201 20.451 1.00 89.56 90 SER A CA 1
ATOM 724 C C . SER A 1 90 ? -10.266 0.118 19.860 1.00 89.56 90 SER A C 1
ATOM 726 O O . SER A 1 90 ? -9.420 0.769 20.473 1.00 89.56 90 SER A O 1
ATOM 728 N N . LEU A 1 91 ? -10.718 0.504 18.663 1.00 90.06 91 LEU A N 1
ATOM 729 C CA . LEU A 1 91 ? -10.350 1.776 18.033 1.00 90.06 91 LEU A CA 1
ATOM 730 C C . LEU A 1 91 ? -11.010 2.949 18.764 1.00 90.06 91 LEU A C 1
ATOM 732 O O . LEU A 1 91 ? -12.172 2.857 19.168 1.00 90.06 91 LEU A O 1
ATOM 736 N N . THR A 1 92 ? -10.296 4.070 18.875 1.00 92.12 92 THR A N 1
ATOM 737 C CA . THR A 1 92 ? -10.883 5.320 19.380 1.00 92.12 92 THR A CA 1
ATOM 738 C C . THR A 1 92 ? -11.937 5.851 18.401 1.00 92.12 92 THR A C 1
ATOM 740 O O . THR A 1 92 ? -12.017 5.426 17.247 1.00 92.12 92 THR A O 1
ATOM 743 N N . VAL A 1 93 ? -12.769 6.800 18.838 1.00 90.31 93 VAL A N 1
ATOM 744 C CA . VAL A 1 93 ? -13.817 7.385 17.981 1.00 90.31 93 VAL A CA 1
ATOM 745 C C . VAL A 1 93 ? -13.215 8.071 16.746 1.00 90.31 93 VAL A C 1
ATOM 747 O O . VAL A 1 93 ? -13.738 7.904 15.643 1.00 90.31 93 VAL A O 1
ATOM 750 N N . ALA A 1 94 ? -12.091 8.778 16.911 1.00 90.06 94 ALA A N 1
ATOM 751 C CA . ALA A 1 94 ? -11.368 9.426 15.816 1.00 90.06 94 ALA A CA 1
ATOM 752 C C . ALA A 1 94 ? -10.768 8.401 14.836 1.00 90.06 94 ALA A C 1
ATOM 754 O O . ALA A 1 94 ? -11.006 8.488 13.631 1.00 90.06 94 ALA A O 1
ATOM 755 N N . GLU A 1 95 ? -10.088 7.372 15.351 1.00 90.31 95 GLU A N 1
ATOM 756 C CA . GLU A 1 95 ? -9.515 6.282 14.552 1.00 90.31 95 GLU A CA 1
ATOM 757 C C . GLU A 1 95 ? -10.589 5.504 13.779 1.00 90.31 95 GLU A C 1
ATOM 759 O O . GLU A 1 95 ? -10.419 5.188 12.600 1.00 90.31 95 GLU A O 1
ATOM 764 N N . ARG A 1 96 ? -11.719 5.202 14.431 1.00 90.56 96 ARG A N 1
ATOM 765 C CA . ARG A 1 96 ? -12.848 4.506 13.807 1.00 90.56 96 ARG A CA 1
ATOM 766 C C . ARG A 1 96 ? -13.453 5.341 12.686 1.00 90.56 96 ARG A C 1
ATOM 768 O O . ARG A 1 96 ? -13.719 4.791 11.623 1.00 90.56 96 ARG A O 1
ATOM 775 N N . ARG A 1 97 ? -13.666 6.643 12.903 1.00 90.06 97 ARG A N 1
ATOM 776 C CA . ARG A 1 97 ? -14.208 7.543 11.876 1.00 90.06 97 ARG A CA 1
ATOM 777 C C . ARG A 1 97 ? -13.286 7.611 10.663 1.00 90.06 97 ARG A C 1
ATOM 779 O O . ARG A 1 97 ? -13.759 7.400 9.552 1.00 90.06 97 ARG A O 1
ATOM 786 N N . ALA A 1 98 ? -11.985 7.803 10.884 1.00 89.00 98 ALA A N 1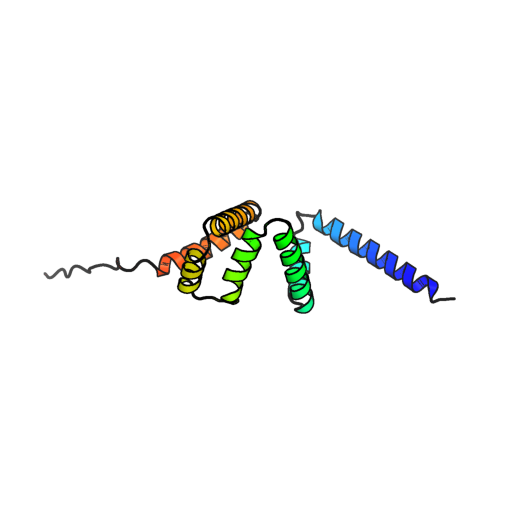
ATOM 787 C CA . ALA A 1 98 ? -11.001 7.845 9.804 1.00 89.00 98 ALA A CA 1
ATOM 788 C C . ALA A 1 98 ? -10.944 6.518 9.027 1.00 89.00 98 ALA A C 1
ATOM 790 O O . ALA A 1 98 ? -10.885 6.513 7.800 1.00 89.00 98 ALA A O 1
ATOM 791 N N . TYR A 1 99 ? -11.022 5.378 9.726 1.00 88.25 99 TYR A N 1
ATOM 792 C CA . TYR A 1 99 ? -11.075 4.063 9.087 1.00 88.25 99 TYR A CA 1
ATOM 793 C C . TYR A 1 99 ? -12.331 3.871 8.229 1.00 88.25 99 TYR A C 1
ATOM 795 O O . TYR A 1 99 ? -12.222 3.376 7.108 1.00 88.25 99 TYR A O 1
ATOM 803 N N . MET A 1 100 ? -13.507 4.259 8.734 1.00 87.88 100 MET A N 1
ATOM 804 C CA . MET A 1 100 ? -14.762 4.157 7.982 1.00 87.88 100 MET A CA 1
ATOM 805 C C . MET A 1 100 ? -14.748 5.060 6.748 1.00 87.88 100 MET A C 1
ATOM 807 O O . MET A 1 100 ? -15.059 4.594 5.660 1.00 87.88 100 MET A O 1
ATOM 811 N N . GLU A 1 101 ? -14.284 6.302 6.881 1.00 87.69 101 GLU A N 1
ATOM 812 C CA . GLU A 1 101 ? -14.148 7.240 5.762 1.00 87.69 101 GLU A CA 1
ATOM 813 C C . GLU A 1 101 ? -13.168 6.724 4.696 1.00 87.69 10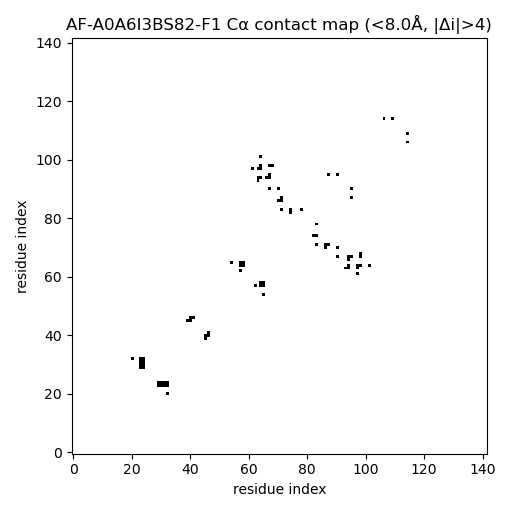1 GLU A C 1
ATOM 815 O O . GLU A 1 101 ? -13.466 6.734 3.501 1.00 87.69 101 GLU A O 1
ATOM 820 N N . ALA A 1 102 ? -12.019 6.183 5.110 1.00 86.12 102 ALA A N 1
ATOM 821 C CA . ALA A 1 102 ? -11.061 5.572 4.191 1.00 86.12 102 ALA A CA 1
ATOM 822 C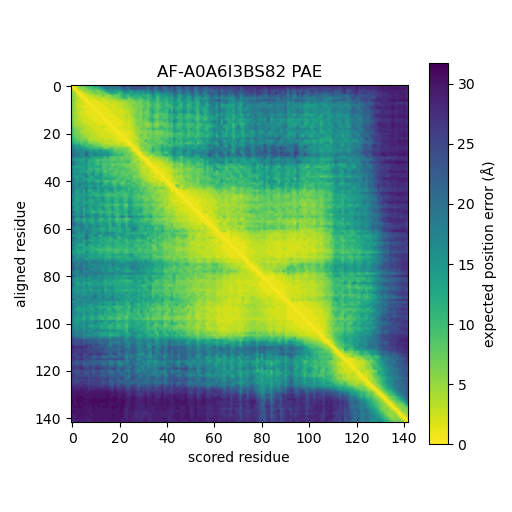 C . ALA A 1 102 ? -11.626 4.317 3.503 1.00 86.12 102 ALA A C 1
ATOM 824 O O . ALA A 1 102 ? -11.343 4.067 2.326 1.00 86.12 102 ALA A O 1
ATOM 825 N N . GLN A 1 103 ? -12.426 3.524 4.220 1.00 84.12 103 GLN A N 1
ATOM 826 C CA . GLN A 1 103 ? -13.114 2.363 3.665 1.00 84.12 103 GLN A CA 1
ATOM 827 C C . GLN A 1 103 ? -14.179 2.790 2.646 1.00 84.12 103 GLN A C 1
ATOM 829 O O . GLN A 1 103 ? -14.244 2.213 1.562 1.00 84.12 103 GLN A O 1
ATOM 834 N N . GLU A 1 104 ? -14.961 3.824 2.943 1.00 80.50 104 GLU A N 1
ATOM 835 C CA . GLU A 1 104 ? -15.953 4.405 2.035 1.00 80.50 104 GLU A CA 1
ATOM 836 C C . GLU A 1 104 ? -15.297 4.990 0.780 1.00 80.50 104 GLU A C 1
ATOM 838 O O . GLU A 1 104 ? -15.720 4.677 -0.335 1.00 80.50 104 GLU A O 1
ATOM 843 N N . ALA A 1 105 ? -14.202 5.739 0.929 1.00 79.62 105 ALA A N 1
ATOM 844 C CA . ALA A 1 105 ? -13.426 6.268 -0.191 1.00 79.62 105 ALA A CA 1
ATOM 845 C C . ALA A 1 105 ? -12.844 5.146 -1.070 1.00 79.62 105 ALA A C 1
ATOM 847 O O . ALA A 1 105 ? -12.846 5.241 -2.302 1.00 79.62 105 ALA A O 1
ATOM 848 N N . GLN A 1 106 ? -12.390 4.041 -0.467 1.00 70.56 106 GLN A N 1
ATOM 849 C CA . GLN A 1 106 ? -11.970 2.851 -1.211 1.00 70.56 106 GLN A CA 1
ATOM 850 C C . GLN A 1 106 ? -13.130 2.186 -1.948 1.00 70.56 106 GLN A C 1
ATOM 852 O O . GLN A 1 106 ? -12.950 1.765 -3.085 1.00 70.56 106 GLN A O 1
ATOM 857 N N . VAL A 1 107 ? -14.306 2.059 -1.340 1.00 66.88 107 VAL A N 1
ATOM 858 C CA . VAL A 1 107 ? -15.476 1.443 -1.989 1.00 66.88 107 VAL A CA 1
ATOM 859 C C . VAL A 1 107 ? -16.008 2.328 -3.124 1.00 66.88 107 VAL A C 1
ATOM 861 O O . VAL A 1 107 ? -16.372 1.811 -4.181 1.00 66.88 107 VAL A O 1
ATOM 864 N N . GLY A 1 108 ? -15.989 3.653 -2.954 1.00 61.75 108 GLY A N 1
ATOM 865 C CA . GLY A 1 108 ? -16.407 4.622 -3.972 1.00 61.75 108 GLY A CA 1
ATOM 866 C C . GLY A 1 108 ? -15.440 4.741 -5.155 1.00 61.75 108 GLY A C 1
ATOM 867 O O . GLY A 1 108 ? -15.872 4.945 -6.286 1.00 61.75 108 GLY A O 1
ATOM 868 N N . SER A 1 109 ? -14.136 4.558 -4.925 1.00 61.50 109 SER A N 1
ATOM 869 C CA . SER A 1 109 ? -13.104 4.602 -5.978 1.00 61.50 109 SER A CA 1
ATOM 870 C C . SER A 1 109 ? -12.885 3.266 -6.701 1.00 61.50 109 SER A C 1
ATOM 872 O O . SER A 1 109 ? -12.258 3.223 -7.764 1.00 61.50 109 SER A O 1
ATOM 874 N N . GLN A 1 110 ? -13.403 2.156 -6.168 1.00 57.62 110 GLN A N 1
ATOM 875 C CA . GLN A 1 110 ? -13.283 0.842 -6.790 1.00 57.62 110 GLN A CA 1
ATOM 876 C C . GLN A 1 110 ? -14.341 0.635 -7.881 1.00 57.62 110 GLN A C 1
ATOM 878 O O . GLN A 1 110 ? -15.543 0.711 -7.648 1.00 57.62 110 GLN A O 1
ATOM 883 N N . THR A 1 111 ? -13.884 0.302 -9.095 1.00 54.09 111 THR A N 1
ATOM 884 C CA . THR A 1 111 ? -14.745 -0.091 -10.225 1.00 54.09 111 THR A CA 1
ATOM 885 C C . THR A 1 111 ? -15.792 -1.132 -9.794 1.00 54.09 111 THR A C 1
ATOM 887 O O . THR A 1 111 ? -15.413 -2.150 -9.209 1.00 54.09 111 THR A O 1
ATOM 890 N N . GLU A 1 112 ? -17.068 -0.936 -10.164 1.00 52.69 112 GLU A N 1
ATOM 891 C CA . GLU A 1 112 ? -18.233 -1.803 -9.869 1.00 52.69 112 GLU A CA 1
ATOM 892 C C . GLU A 1 112 ? -18.000 -3.334 -9.787 1.00 52.69 112 GLU A C 1
ATOM 894 O O . GLU A 1 112 ? -18.570 -3.968 -8.889 1.00 52.69 112 GLU A O 1
ATOM 899 N N . PRO A 1 113 ? -17.183 -3.990 -10.645 1.00 57.94 113 PRO A N 1
ATOM 900 C CA . PRO A 1 113 ? -16.898 -5.423 -10.508 1.00 57.94 113 PRO A CA 1
ATOM 901 C C . PRO A 1 113 ? -16.258 -5.824 -9.168 1.00 57.94 113 PRO A C 1
ATOM 903 O O . PRO A 1 113 ? -16.557 -6.906 -8.660 1.00 57.94 113 PRO A O 1
ATOM 906 N N . MET A 1 114 ? -15.413 -4.974 -8.575 1.00 54.75 114 MET A N 1
ATOM 907 C CA . MET A 1 114 ? -14.747 -5.271 -7.300 1.00 54.75 114 MET A CA 1
ATOM 908 C C . MET A 1 114 ? -15.710 -5.100 -6.120 1.00 54.75 114 MET A C 1
ATOM 910 O O . MET A 1 114 ? -15.750 -5.954 -5.235 1.00 54.75 114 MET A O 1
ATOM 914 N N . ASN A 1 115 ? -16.601 -4.104 -6.186 1.00 63.31 115 ASN A N 1
ATOM 915 C CA . ASN A 1 115 ? -17.694 -3.923 -5.225 1.00 63.31 115 ASN A CA 1
ATOM 916 C C . ASN A 1 115 ? -18.634 -5.133 -5.194 1.00 63.31 115 ASN A C 1
ATOM 918 O O . ASN A 1 115 ? -19.037 -5.583 -4.122 1.00 63.31 115 ASN A O 1
ATOM 922 N N . ARG A 1 116 ? -18.926 -5.744 -6.351 1.00 64.81 116 ARG A N 1
ATOM 923 C CA . ARG A 1 116 ? -19.744 -6.966 -6.416 1.00 64.81 116 ARG A CA 1
ATOM 924 C C . ARG A 1 116 ? -19.062 -8.163 -5.741 1.00 64.81 116 ARG A C 1
ATOM 926 O O . ARG A 1 116 ? -19.740 -8.957 -5.090 1.00 64.81 116 ARG A O 1
ATOM 933 N N . GLN A 1 117 ? -17.744 -8.304 -5.876 1.00 64.38 117 GLN A N 1
ATOM 934 C CA . GLN A 1 117 ? -16.976 -9.368 -5.216 1.00 64.38 117 GLN A CA 1
ATOM 935 C C . GLN A 1 117 ? -16.839 -9.133 -3.707 1.00 64.38 117 GLN A C 1
ATOM 937 O O . GLN A 1 117 ? -17.077 -10.058 -2.931 1.00 64.38 117 GLN A O 1
ATOM 942 N N . LEU A 1 118 ? -16.561 -7.897 -3.284 1.00 64.50 118 LEU A N 1
ATOM 943 C CA . LEU A 1 118 ? -16.545 -7.493 -1.874 1.00 64.50 118 LEU A CA 1
ATOM 944 C C . LEU A 1 118 ? -17.896 -7.770 -1.202 1.00 64.50 118 LEU A C 1
ATOM 946 O O . LEU A 1 118 ? -17.948 -8.400 -0.147 1.00 64.50 118 LEU A O 1
ATOM 950 N N . ARG A 1 119 ? -19.004 -7.422 -1.867 1.00 64.75 119 ARG A N 1
ATOM 951 C CA . ARG A 1 119 ? -20.370 -7.673 -1.379 1.00 64.75 119 ARG A CA 1
ATOM 952 C C . ARG A 1 119 ? -20.694 -9.171 -1.273 1.00 64.75 119 ARG A C 1
ATOM 954 O O . ARG A 1 119 ? -21.404 -9.588 -0.358 1.00 64.75 119 ARG A O 1
ATOM 961 N N . ARG A 1 120 ? -20.135 -10.010 -2.157 1.00 66.62 120 ARG A N 1
ATOM 962 C CA . ARG A 1 120 ? -20.222 -11.487 -2.072 1.00 66.62 120 ARG A CA 1
ATOM 963 C C . ARG A 1 120 ? -19.400 -12.064 -0.914 1.00 66.62 120 ARG A C 1
ATOM 965 O O . ARG A 1 120 ? -19.837 -13.018 -0.279 1.00 66.62 120 ARG A O 1
ATOM 972 N N . GLY A 1 121 ? -18.230 -11.495 -0.625 1.00 67.31 121 GLY A N 1
ATOM 973 C CA . GLY A 1 121 ? -17.426 -11.875 0.541 1.00 67.31 121 GLY A CA 1
ATOM 974 C C . GLY A 1 121 ? -18.126 -11.524 1.855 1.00 67.31 121 GLY A C 1
ATOM 975 O O . GLY A 1 121 ? -18.269 -12.374 2.730 1.00 67.31 121 GLY A O 1
ATOM 976 N N . GLN A 1 122 ? -18.652 -10.301 1.953 1.00 63.94 122 GLN A N 1
ATOM 977 C CA . GLN A 1 122 ? -19.381 -9.819 3.132 1.00 63.94 122 GLN A CA 1
ATOM 978 C C . GLN A 1 122 ? -20.667 -10.615 3.398 1.00 63.94 122 GLN A C 1
ATOM 980 O O . GLN A 1 122 ? -20.942 -10.979 4.539 1.00 63.94 122 GLN A O 1
ATOM 985 N N . SER A 1 123 ? -21.430 -10.955 2.354 1.00 60.62 123 SER A N 1
ATOM 986 C CA . SER A 1 123 ? -22.651 -11.765 2.502 1.00 60.62 123 SER A CA 1
ATOM 987 C C . SER A 1 123 ? -22.373 -13.194 2.980 1.00 60.62 123 SER A C 1
ATOM 989 O O . SER A 1 123 ? -23.140 -13.714 3.790 1.00 60.62 123 SER A O 1
ATOM 991 N N . LYS A 1 124 ? -21.254 -13.815 2.574 1.00 64.06 124 LYS A N 1
ATOM 992 C CA . LYS A 1 124 ? -20.833 -15.117 3.124 1.00 64.06 124 LYS A CA 1
ATOM 993 C C . LYS A 1 124 ? -20.524 -15.033 4.623 1.00 64.06 124 LYS A C 1
ATOM 995 O O . LYS A 1 124 ? -21.000 -15.880 5.373 1.00 64.06 124 LYS A O 1
ATOM 1000 N N . ILE A 1 125 ? -19.824 -13.988 5.068 1.00 60.78 125 ILE A N 1
ATOM 1001 C CA . ILE A 1 125 ? -19.518 -13.752 6.494 1.00 60.78 125 ILE A CA 1
ATOM 1002 C C . ILE A 1 125 ? -20.801 -13.490 7.306 1.00 60.78 125 ILE A C 1
ATOM 1004 O O . ILE A 1 125 ? -20.946 -13.946 8.441 1.00 60.78 125 ILE A O 1
ATOM 1008 N N . GLN A 1 126 ? -21.777 -12.792 6.722 1.00 58.75 126 GLN A N 1
ATOM 1009 C CA . GLN A 1 126 ? -23.057 -12.531 7.381 1.00 58.75 126 GLN A CA 1
ATOM 1010 C C . GLN A 1 126 ? -23.928 -13.797 7.487 1.00 58.75 126 GLN A C 1
ATOM 1012 O O . GLN A 1 126 ? -24.615 -13.990 8.490 1.00 58.75 126 GLN A O 1
ATOM 1017 N N . SER A 1 127 ? -23.864 -14.693 6.494 1.00 57.75 127 SER A N 1
ATOM 1018 C CA . SER A 1 127 ? -24.649 -15.937 6.475 1.00 57.75 127 SER A CA 1
ATOM 1019 C C . SER A 1 127 ? -24.255 -16.945 7.560 1.00 57.75 127 SER A C 1
ATOM 1021 O O . SER A 1 127 ? -25.110 -17.685 8.035 1.00 57.75 127 SER A O 1
ATOM 1023 N N . THR A 1 128 ? -23.004 -16.929 8.030 1.00 56.16 128 THR A N 1
ATOM 1024 C CA . THR A 1 128 ? -22.535 -17.815 9.111 1.00 56.16 128 THR A CA 1
ATOM 1025 C C . THR A 1 128 ? -22.961 -17.356 10.510 1.00 56.16 128 THR A C 1
ATOM 1027 O O . THR A 1 128 ? -22.780 -18.096 11.471 1.00 56.16 128 THR A O 1
ATOM 1030 N N . THR A 1 129 ? -23.523 -16.149 10.647 1.00 53.03 129 THR A N 1
ATOM 1031 C CA . THR A 1 129 ? -23.826 -15.519 11.949 1.00 53.03 129 THR A CA 1
ATOM 1032 C C . THR A 1 129 ? -25.326 -15.504 12.280 1.00 53.03 129 THR A C 1
ATOM 1034 O O . THR A 1 129 ? -25.718 -14.954 13.301 1.00 53.03 129 THR A O 1
ATOM 1037 N N . LYS A 1 130 ? -26.193 -16.129 11.467 1.00 50.94 130 LYS A N 1
ATOM 1038 C CA . LYS A 1 130 ? -27.609 -16.347 11.822 1.00 50.94 130 LYS A CA 1
ATOM 1039 C C . LYS A 1 130 ? -27.812 -17.747 12.425 1.00 50.94 130 LYS A C 1
ATOM 1041 O O . LYS A 1 130 ? -28.038 -18.690 11.668 1.00 50.94 130 LYS A O 1
ATOM 1046 N N . PRO A 1 131 ? -27.768 -17.922 13.758 1.00 54.12 131 PRO A N 1
ATOM 1047 C CA . PRO A 1 131 ? -28.317 -19.113 14.382 1.00 54.12 131 PRO A CA 1
ATOM 1048 C C . PRO A 1 131 ? -29.849 -19.022 14.377 1.00 54.12 131 PRO A C 1
ATOM 1050 O O . PRO A 1 131 ? -30.423 -18.020 14.790 1.00 54.12 131 PRO A O 1
ATOM 1053 N N . GLY A 1 132 ? -30.505 -20.093 13.933 1.00 53.66 132 GLY A N 1
ATOM 1054 C CA . GLY A 1 132 ? -31.915 -20.340 14.232 1.00 53.66 132 GLY A CA 1
ATOM 1055 C C . GLY A 1 132 ? -32.908 -19.880 13.169 1.00 53.66 132 GLY A C 1
ATOM 1056 O O . GLY A 1 132 ? -33.531 -18.838 13.306 1.00 53.66 132 GLY A O 1
ATOM 1057 N N . SER A 1 133 ? -33.116 -20.705 12.141 1.00 51.25 133 SER A N 1
ATOM 1058 C CA . SER A 1 133 ? -34.419 -20.840 11.465 1.00 51.25 133 SER A CA 1
ATOM 1059 C C . SER A 1 133 ? -34.389 -22.032 10.495 1.00 51.25 133 SER A C 1
ATOM 1061 O O . SER A 1 133 ? -34.684 -21.918 9.309 1.00 51.25 133 SER A O 1
ATOM 1063 N N . ALA A 1 134 ? -33.958 -23.203 10.966 1.00 54.44 134 ALA A N 1
ATOM 1064 C CA . ALA A 1 134 ? -34.099 -24.439 10.200 1.00 54.44 134 ALA A CA 1
ATOM 1065 C C . ALA A 1 134 ? -35.257 -25.243 10.793 1.00 54.44 134 ALA A C 1
ATOM 1067 O O . ALA A 1 134 ? -35.081 -26.062 11.686 1.00 54.44 134 ALA A O 1
ATOM 1068 N N . GLY A 1 135 ? -36.457 -24.913 10.312 1.00 52.06 135 GLY A N 1
ATOM 1069 C CA . GLY A 1 135 ? -37.587 -25.823 10.138 1.00 52.06 135 GLY A CA 1
ATOM 1070 C C . GLY A 1 135 ? -37.884 -26.793 11.278 1.00 52.06 135 GLY A C 1
ATOM 1071 O O . GLY A 1 135 ? -37.507 -27.962 11.228 1.00 52.06 135 GLY A O 1
ATOM 1072 N N . ARG A 1 136 ? -38.703 -26.343 12.233 1.00 49.59 136 ARG A N 1
ATOM 1073 C CA . ARG A 1 136 ? -39.512 -27.210 13.099 1.00 49.59 136 ARG A CA 1
ATOM 1074 C C . ARG A 1 136 ? -40.433 -28.048 12.196 1.00 49.59 136 ARG A C 1
ATOM 1076 O O . ARG A 1 136 ? -41.516 -27.608 11.821 1.00 49.59 136 ARG A O 1
ATOM 1083 N N . LYS A 1 137 ? -39.964 -29.228 11.775 1.00 51.47 137 LYS A N 1
ATOM 1084 C CA . LYS A 1 137 ? -40.713 -30.188 10.951 1.00 51.47 137 LYS A CA 1
ATOM 1085 C C . LYS A 1 137 ? -41.887 -30.700 11.789 1.00 51.47 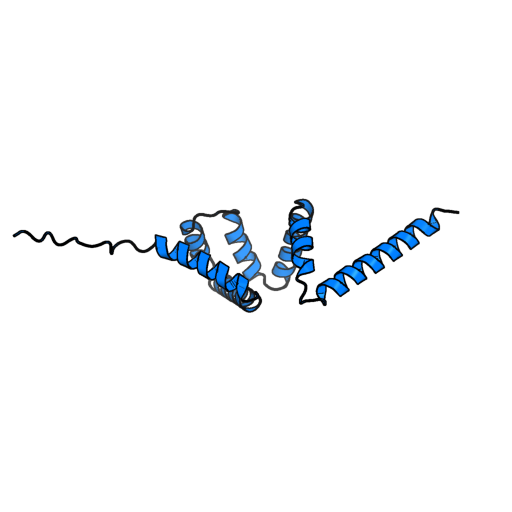137 LYS A C 1
ATOM 1087 O O . LYS A 1 137 ? -41.725 -31.550 12.661 1.00 51.47 137 LYS A O 1
ATOM 1092 N N . SER A 1 138 ? -43.059 -30.106 11.572 1.00 50.47 138 SER A N 1
ATOM 1093 C CA . SER A 1 138 ? -44.323 -30.544 12.156 1.00 50.47 138 SER A CA 1
ATOM 1094 C C . SER A 1 138 ? -44.588 -31.990 11.741 1.00 50.47 138 SER A C 1
ATOM 1096 O O . SER A 1 138 ? -44.758 -32.314 10.566 1.00 50.47 138 SER A O 1
ATOM 1098 N N . ARG A 1 139 ? -44.552 -32.867 12.740 1.00 52.97 139 ARG A N 1
ATOM 1099 C CA . ARG A 1 139 ? -44.837 -34.294 12.669 1.00 52.97 139 ARG A CA 1
ATOM 1100 C C . ARG A 1 139 ? -46.345 -34.463 12.470 1.00 52.97 139 ARG A C 1
ATOM 1102 O O . ARG A 1 139 ? -47.091 -34.492 13.444 1.00 52.97 139 ARG A O 1
ATOM 1109 N N . ARG A 1 140 ? -46.808 -34.554 11.221 1.00 48.88 140 ARG A N 1
ATOM 1110 C CA . ARG A 1 140 ? -48.211 -34.876 10.926 1.00 48.88 140 ARG A CA 1
ATOM 1111 C C . ARG A 1 140 ? -48.388 -36.396 10.968 1.00 48.88 140 ARG A C 1
ATOM 1113 O O . ARG A 1 140 ? -48.005 -37.100 10.043 1.00 48.88 140 ARG A O 1
ATOM 1120 N N . ARG A 1 141 ? -48.902 -36.884 12.100 1.00 49.62 141 ARG A N 1
ATOM 1121 C CA . ARG A 1 141 ? -49.541 -38.199 12.235 1.00 49.62 141 ARG A CA 1
ATOM 1122 C C . ARG A 1 141 ? -50.976 -38.086 11.713 1.00 49.62 141 ARG A C 1
ATOM 1124 O O . ARG A 1 141 ? -51.720 -37.267 12.250 1.00 49.62 141 ARG A O 1
ATOM 1131 N N . LYS A 1 142 ? -51.342 -38.904 10.732 1.00 49.34 142 LYS A N 1
ATOM 1132 C CA . LYS A 1 142 ? -52.578 -39.700 10.678 1.00 49.34 142 LYS A CA 1
ATOM 1133 C C . LYS A 1 142 ? -52.546 -40.560 9.426 1.00 49.34 142 LYS A C 1
ATOM 1135 O O . LYS A 1 142 ? -52.187 -39.998 8.371 1.00 49.34 142 LYS A O 1
#